Protein AF-A0A1F7YGI0-F1 (afdb_monomer)

Foldseek 3Di:
DLVVLLVVLLVVLLVVCVVPVPDQLLVSLVVQCVDPSSCVVPSLSSSLSNLVSSVVVVRDDDLVSSLVSQCPGPVRNPVPCSSVVSNPPPDPPDDDDDDDDDDDPDDPDDPDDDDDDDDDD

Secondary structure (DSSP, 8-state):
-HHHHHHHHHHHHHHHHHH-TT--HHHHHHHHHTSHHHHTT-HHHHHHHHHHHHHHTT----HHHHHHHHHT-TTTTT-TTHHHHHHH------SS-------------------------

Sequence (121 aa):
MYLQDLDSAKIKIQKHFSKYPSASISAMFRELRKSQSISMFGDYSIIRLIVSTMQELGIEVRKRPLQRAIQQSPELKGQKSLPRQLLNDEMAVGYNTKMSQNKRNDGKTTNASSQGGNAHV

Radius of gyration: 22.98 Å; Cα contacts (8 Å, |Δi|>4): 84; chains: 1; bounding box: 63×55×56 Å

Solvent-accessible surface area (backbone atoms only — not comparable to full-atom values): 7831 Å² total; per-residue (Å²): 114,68,68,61,52,53,53,52,48,49,54,51,51,46,59,48,40,77,76,35,75,85,58,57,60,40,58,53,47,55,58,50,51,68,37,68,76,56,41,7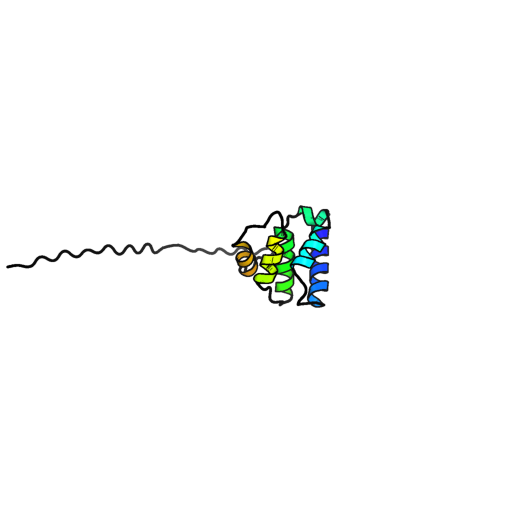3,65,38,66,65,54,54,50,48,52,51,53,52,50,35,50,77,70,71,41,86,82,55,60,68,58,48,42,55,30,38,60,71,29,88,87,46,46,86,53,81,62,49,47,54,51,72,70,65,56,75,79,79,86,58,88,84,72,95,74,89,78,89,74,83,90,77,82,89,80,77,86,77,87,80,83,84,82,89,79,90,133

Organism: NCBI:txid1802499

pLDDT: mean 79.67, std 21.46, range [33.53, 98.19]

Mean predicted aligned error: 12.47 Å

Structure (mmCIF, N/CA/C/O backbone):
data_AF-A0A1F7YGI0-F1
#
_entry.id   AF-A0A1F7YGI0-F1
#
loop_
_atom_site.group_PDB
_atom_site.id
_atom_site.type_symbol
_atom_site.label_atom_id
_atom_site.label_alt_id
_atom_site.label_comp_id
_atom_site.label_asym_id
_atom_site.label_entity_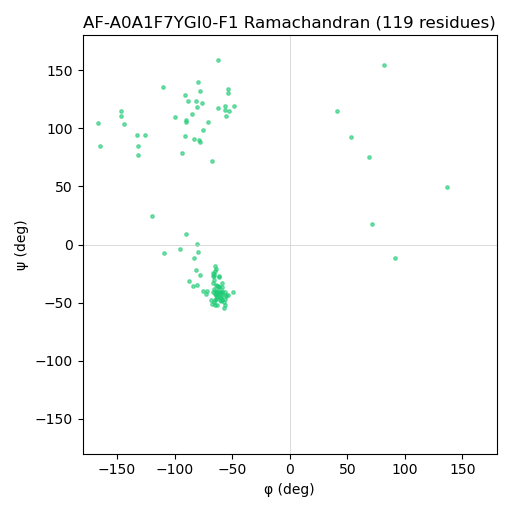id
_atom_site.label_seq_id
_atom_site.pdbx_PDB_ins_code
_atom_site.Cartn_x
_atom_site.Cartn_y
_atom_site.Cartn_z
_atom_site.occupancy
_atom_site.B_iso_or_equiv
_atom_site.auth_seq_id
_atom_site.auth_comp_id
_atom_site.auth_asym_id
_atom_site.auth_atom_id
_atom_site.pdbx_PDB_model_num
ATOM 1 N N . MET A 1 1 ? 20.125 -6.671 9.302 1.00 61.94 1 MET A N 1
ATOM 2 C CA . MET A 1 1 ? 19.814 -5.234 9.151 1.00 61.94 1 MET A CA 1
ATOM 3 C C . MET A 1 1 ? 18.510 -5.029 8.384 1.00 61.94 1 MET A C 1
ATOM 5 O O . MET A 1 1 ? 17.591 -4.481 8.960 1.00 61.94 1 MET A O 1
ATOM 9 N N . TYR A 1 2 ? 18.353 -5.608 7.190 1.00 61.50 2 TYR A N 1
ATOM 10 C CA . TYR A 1 2 ? 17.153 -5.467 6.345 1.00 61.50 2 TYR A CA 1
ATOM 11 C C . TYR A 1 2 ? 15.784 -5.713 7.024 1.00 61.50 2 TYR A C 1
ATOM 13 O O . TYR A 1 2 ? 14.846 -4.959 6.792 1.00 61.50 2 TYR A O 1
ATOM 21 N N . LEU A 1 3 ? 15.643 -6.726 7.890 1.00 62.88 3 LEU A N 1
ATOM 22 C CA . LEU A 1 3 ? 14.366 -6.985 8.583 1.00 62.88 3 LEU A CA 1
ATOM 23 C C . LEU A 1 3 ? 13.920 -5.814 9.482 1.00 62.88 3 LEU A C 1
ATOM 25 O O . LEU A 1 3 ? 12.739 -5.483 9.503 1.00 62.88 3 LEU A O 1
ATOM 29 N N . GLN A 1 4 ? 14.862 -5.125 10.138 1.00 75.88 4 GLN A N 1
ATOM 30 C CA . GLN A 1 4 ? 14.560 -3.953 10.972 1.00 75.88 4 GLN A CA 1
ATOM 31 C C . GLN A 1 4 ? 14.038 -2.773 10.141 1.00 75.88 4 GLN A C 1
ATOM 33 O O . GLN A 1 4 ? 13.264 -1.951 10.639 1.00 75.88 4 GLN A O 1
ATOM 38 N N . ASP A 1 5 ? 14.430 -2.699 8.867 1.00 82.75 5 ASP A N 1
ATOM 39 C CA . ASP A 1 5 ? 13.972 -1.656 7.956 1.00 82.75 5 ASP A CA 1
ATOM 40 C C . ASP A 1 5 ? 12.502 -1.871 7.571 1.00 82.75 5 ASP A C 1
ATOM 42 O O . ASP A 1 5 ? 11.727 -0.912 7.558 1.00 82.75 5 ASP A O 1
ATOM 46 N N . LEU A 1 6 ? 12.078 -3.121 7.335 1.00 85.56 6 LEU A N 1
ATOM 47 C CA . LEU A 1 6 ? 10.667 -3.437 7.075 1.00 85.56 6 LEU A CA 1
ATOM 48 C C . LEU A 1 6 ? 9.781 -3.196 8.298 1.00 85.56 6 LEU A C 1
ATOM 50 O O . LEU A 1 6 ? 8.697 -2.631 8.147 1.00 85.56 6 LEU A O 1
ATOM 54 N N . ASP A 1 7 ? 10.245 -3.548 9.497 1.00 89.38 7 ASP A N 1
ATOM 55 C CA . ASP A 1 7 ? 9.509 -3.262 10.735 1.00 89.38 7 ASP A CA 1
ATOM 56 C C . ASP A 1 7 ? 9.354 -1.750 10.946 1.00 89.38 7 ASP A C 1
ATOM 58 O O . ASP A 1 7 ? 8.265 -1.247 11.238 1.00 89.38 7 ASP A O 1
ATOM 62 N N . SER A 1 8 ? 10.425 -0.992 10.698 1.00 91.75 8 SER A N 1
ATOM 63 C CA . SER A 1 8 ? 10.401 0.474 10.746 1.00 91.75 8 SER A CA 1
ATOM 64 C C . SER A 1 8 ? 9.444 1.066 9.708 1.00 91.75 8 SER A C 1
ATOM 66 O O . SER A 1 8 ? 8.688 1.997 10.009 1.00 91.75 8 SER A O 1
ATOM 68 N N . ALA A 1 9 ? 9.426 0.510 8.493 1.00 94.25 9 ALA A N 1
ATOM 69 C CA . ALA A 1 9 ? 8.484 0.897 7.449 1.00 94.25 9 ALA A CA 1
ATOM 70 C C . ALA A 1 9 ? 7.037 0.588 7.855 1.00 94.25 9 ALA A C 1
ATOM 72 O O . ALA A 1 9 ? 6.178 1.457 7.702 1.00 94.25 9 ALA A O 1
ATOM 73 N N . LYS A 1 10 ? 6.767 -0.586 8.444 1.00 95.81 10 LYS A N 1
ATOM 74 C CA . LYS A 1 10 ? 5.444 -0.951 8.970 1.00 95.81 10 LYS A CA 1
ATOM 75 C C . LYS A 1 10 ? 4.965 0.057 10.013 1.00 95.81 10 LYS A C 1
ATOM 77 O O . LYS A 1 10 ? 3.869 0.598 9.874 1.00 95.81 10 LYS A O 1
ATOM 82 N N . ILE A 1 11 ? 5.804 0.391 10.997 1.00 95.94 11 ILE A N 1
ATOM 83 C CA . ILE A 1 11 ? 5.488 1.392 12.032 1.00 95.94 11 ILE A CA 1
ATOM 84 C C . ILE A 1 11 ? 5.178 2.755 11.400 1.00 95.94 11 ILE A C 1
ATOM 86 O O . ILE A 1 11 ? 4.236 3.440 11.810 1.00 95.94 11 ILE A O 1
ATOM 90 N N . LYS A 1 12 ? 5.952 3.164 10.389 1.00 96.62 12 LYS A N 1
ATOM 91 C CA . LYS A 1 12 ? 5.734 4.423 9.668 1.00 96.62 12 LYS A CA 1
ATOM 92 C C . LYS A 1 12 ? 4.398 4.436 8.921 1.00 96.62 12 LYS A C 1
ATOM 94 O O . LYS A 1 12 ? 3.658 5.413 9.039 1.00 96.62 12 LYS A O 1
ATOM 99 N N . ILE A 1 13 ? 4.078 3.363 8.196 1.00 97.69 13 ILE A N 1
ATOM 100 C CA . ILE A 1 13 ? 2.801 3.200 7.486 1.00 97.69 13 ILE A CA 1
ATOM 101 C C . ILE A 1 13 ? 1.649 3.265 8.490 1.00 97.69 13 ILE A C 1
ATOM 103 O O . ILE A 1 13 ? 0.715 4.041 8.294 1.00 97.69 13 ILE A O 1
ATOM 107 N N . GLN A 1 14 ? 1.753 2.512 9.587 1.00 97.88 14 GLN A N 1
ATOM 108 C CA . GLN A 1 14 ? 0.733 2.455 10.627 1.00 97.88 14 GLN A CA 1
ATOM 109 C C . GLN A 1 14 ? 0.453 3.848 11.198 1.00 97.88 14 GLN A C 1
ATOM 111 O O . GLN A 1 14 ? -0.673 4.329 11.117 1.00 97.88 14 GLN A O 1
ATOM 116 N N . LYS A 1 15 ? 1.486 4.557 11.675 1.00 97.69 15 LYS A N 1
ATOM 117 C CA . LYS A 1 15 ? 1.347 5.926 12.203 1.00 97.69 15 LYS A CA 1
ATOM 118 C C . LYS A 1 15 ? 0.712 6.883 11.193 1.00 97.69 15 LYS A C 1
ATOM 120 O O . LYS A 1 15 ? -0.111 7.715 11.571 1.00 97.69 15 LYS A O 1
ATOM 125 N N . HIS A 1 16 ? 1.095 6.781 9.920 1.00 98.19 16 HIS A N 1
ATOM 126 C CA . HIS A 1 16 ? 0.582 7.665 8.881 1.00 98.19 16 HIS A CA 1
ATOM 127 C C . HIS A 1 16 ? -0.908 7.433 8.615 1.00 98.19 16 HIS A C 1
ATOM 129 O O . HIS A 1 16 ? -1.685 8.384 8.659 1.00 98.19 16 HIS A O 1
ATOM 135 N N . PHE A 1 17 ? -1.321 6.186 8.382 1.00 97.69 17 PHE A N 1
ATOM 136 C CA . PHE A 1 17 ? -2.706 5.865 8.036 1.00 97.69 17 PHE A CA 1
ATOM 137 C C . PHE A 1 17 ? -3.654 5.870 9.236 1.00 97.69 17 PHE A C 1
ATOM 139 O O . PHE A 1 17 ? -4.821 6.203 9.060 1.00 97.69 17 PHE A O 1
ATOM 146 N N . SER A 1 18 ? -3.171 5.618 10.458 1.00 96.56 18 SER A N 1
ATOM 147 C CA . SER A 1 18 ? -3.970 5.851 11.668 1.00 96.56 18 SER A CA 1
ATOM 148 C C . SER A 1 18 ? -4.342 7.328 11.832 1.00 96.56 18 SER A C 1
ATOM 150 O O . SER A 1 18 ? -5.438 7.634 12.288 1.00 96.56 18 SER A O 1
ATOM 152 N N . LYS A 1 19 ? -3.452 8.254 11.443 1.00 97.44 19 LYS A N 1
ATOM 153 C CA . LYS A 1 19 ? -3.725 9.699 11.489 1.00 97.44 19 LYS A CA 1
ATOM 154 C C . LYS A 1 19 ? -4.487 10.196 10.258 1.00 97.44 19 LYS A C 1
ATOM 156 O O . LYS A 1 19 ? -5.314 11.097 10.369 1.00 97.44 19 LYS A O 1
ATOM 161 N N . TYR A 1 20 ? -4.201 9.623 9.091 1.00 97.06 20 TYR A N 1
ATOM 162 C CA . TYR A 1 20 ? -4.752 10.035 7.801 1.00 97.06 20 TYR A CA 1
ATOM 163 C C . TYR A 1 20 ? -5.279 8.821 7.010 1.00 97.06 20 TYR A C 1
ATOM 165 O O . TYR A 1 20 ? -4.632 8.383 6.055 1.00 97.06 20 TYR A O 1
ATOM 173 N N . PRO A 1 21 ? -6.465 8.277 7.346 1.00 94.88 21 PRO A N 1
ATOM 174 C CA . PRO A 1 21 ? -6.973 7.051 6.720 1.00 94.88 21 PRO A CA 1
ATOM 175 C C . PRO A 1 21 ? -7.190 7.164 5.206 1.00 94.88 21 PRO A C 1
ATOM 177 O O . PRO A 1 21 ? -7.074 6.183 4.477 1.00 94.88 21 PRO A O 1
ATOM 180 N N . SER A 1 22 ? -7.472 8.373 4.713 1.00 94.12 22 SER A N 1
ATOM 181 C CA . SER A 1 22 ? -7.685 8.670 3.293 1.00 94.12 22 SER A CA 1
ATOM 182 C C . SER A 1 22 ? -6.408 9.065 2.540 1.00 94.12 22 SER A C 1
ATOM 184 O O . SER A 1 22 ? -6.493 9.554 1.409 1.00 94.12 22 SER A O 1
ATOM 186 N N . ALA A 1 23 ? -5.230 8.928 3.157 1.00 95.62 23 ALA A N 1
ATOM 187 C CA . ALA A 1 23 ? -3.965 9.274 2.523 1.00 95.62 23 ALA A CA 1
ATOM 188 C C . ALA A 1 23 ? -3.680 8.415 1.277 1.00 95.62 23 ALA A C 1
ATOM 190 O O . ALA A 1 23 ? -4.225 7.332 1.064 1.00 95.62 23 ALA A O 1
ATOM 191 N N . SER A 1 24 ? -2.810 8.921 0.403 1.00 96.75 24 SER A N 1
ATOM 192 C CA . SER A 1 24 ? -2.526 8.274 -0.878 1.00 96.75 24 SER A CA 1
ATOM 193 C C . SER A 1 24 ? -1.535 7.118 -0.732 1.00 96.75 24 SER A C 1
ATOM 195 O O . SER A 1 24 ? -0.361 7.333 -0.428 1.00 96.75 24 SER A O 1
ATOM 197 N N . ILE A 1 25 ? -1.976 5.905 -1.082 1.00 97.06 25 ILE A N 1
ATOM 198 C CA . ILE A 1 25 ? -1.121 4.706 -1.192 1.00 97.06 25 ILE A CA 1
ATOM 199 C C . ILE A 1 25 ? 0.070 4.972 -2.117 1.00 97.06 25 ILE A C 1
ATOM 201 O O . ILE A 1 25 ? 1.204 4.635 -1.792 1.00 97.06 25 ILE A O 1
ATOM 205 N N . SER A 1 26 ? -0.164 5.630 -3.258 1.00 96.81 26 SER A N 1
ATOM 206 C CA . SER A 1 26 ? 0.901 5.949 -4.213 1.00 96.81 26 SER A CA 1
ATOM 207 C C . SER A 1 26 ? 1.939 6.904 -3.617 1.00 96.81 26 SER A C 1
ATOM 209 O O . SER A 1 26 ? 3.117 6.800 -3.942 1.00 96.81 26 SER A O 1
ATOM 211 N N . ALA A 1 27 ? 1.525 7.841 -2.756 1.00 97.00 27 ALA A N 1
ATOM 212 C CA . ALA A 1 27 ? 2.458 8.744 -2.086 1.00 97.00 27 ALA A CA 1
ATOM 213 C C . ALA A 1 27 ? 3.336 7.994 -1.076 1.00 97.00 27 ALA A C 1
ATOM 215 O O . ALA A 1 27 ? 4.556 8.125 -1.148 1.00 97.00 27 ALA A O 1
ATOM 216 N N . MET A 1 28 ? 2.732 7.155 -0.226 1.00 97.75 28 MET A N 1
ATOM 217 C CA . MET A 1 28 ? 3.468 6.324 0.733 1.00 97.75 28 MET A CA 1
ATOM 218 C C . MET A 1 28 ? 4.435 5.363 0.027 1.00 97.75 28 MET A C 1
ATOM 220 O O . MET A 1 28 ? 5.596 5.261 0.410 1.00 97.75 28 MET A O 1
ATOM 224 N N . PHE A 1 29 ? 3.999 4.717 -1.060 1.00 97.12 29 PHE A N 1
ATOM 225 C CA . PHE A 1 29 ? 4.856 3.847 -1.870 1.00 97.12 29 PHE A CA 1
ATOM 226 C C . PHE A 1 29 ? 6.103 4.579 -2.379 1.00 97.12 29 PHE A C 1
ATOM 228 O O . PHE A 1 29 ? 7.222 4.121 -2.154 1.00 97.12 29 PHE A O 1
ATOM 235 N N . ARG A 1 30 ? 5.931 5.747 -3.016 1.00 95.94 30 ARG A N 1
ATOM 236 C CA . ARG A 1 30 ? 7.069 6.543 -3.500 1.00 95.94 30 ARG A CA 1
ATOM 237 C C . ARG A 1 30 ? 7.984 6.987 -2.367 1.00 95.94 30 ARG A C 1
ATOM 239 O O . ARG A 1 30 ? 9.187 7.071 -2.571 1.00 95.94 30 ARG A O 1
ATOM 246 N N . GLU A 1 31 ? 7.427 7.319 -1.207 1.00 95.75 31 GLU A N 1
ATOM 247 C CA . GLU A 1 31 ? 8.209 7.727 -0.045 1.00 95.75 31 GLU A CA 1
ATOM 248 C C . GLU A 1 31 ? 9.084 6.585 0.479 1.00 95.75 31 GLU A C 1
ATOM 250 O O . GLU A 1 31 ? 10.280 6.783 0.672 1.00 95.75 31 GLU A O 1
ATOM 255 N N . LEU A 1 32 ? 8.517 5.390 0.654 1.00 95.06 32 LEU A N 1
ATOM 256 C CA . LEU A 1 32 ? 9.258 4.216 1.119 1.00 95.06 32 LEU A CA 1
ATOM 257 C C . LEU A 1 32 ? 10.321 3.772 0.112 1.00 95.06 32 LEU A C 1
ATOM 259 O O . LEU A 1 32 ? 11.447 3.474 0.499 1.00 95.06 32 LEU A O 1
ATOM 263 N N . ARG A 1 33 ? 10.000 3.818 -1.184 1.00 94.06 33 ARG A N 1
ATOM 264 C CA . ARG A 1 33 ? 10.910 3.439 -2.273 1.00 94.06 33 ARG A CA 1
ATOM 265 C C . ARG A 1 33 ? 12.155 4.327 -2.384 1.00 94.06 33 ARG A C 1
ATOM 267 O O . ARG A 1 33 ? 13.147 3.896 -2.955 1.00 94.06 33 ARG A O 1
ATOM 274 N N . LYS A 1 34 ? 12.130 5.555 -1.846 1.00 93.38 34 LYS A N 1
ATOM 275 C CA . LYS A 1 34 ? 13.322 6.426 -1.791 1.00 93.38 34 LYS A CA 1
ATOM 276 C C . LYS A 1 34 ? 14.409 5.881 -0.869 1.00 93.38 34 LYS A C 1
ATOM 278 O O . LYS A 1 34 ? 15.566 6.253 -1.029 1.00 93.38 34 LYS A O 1
ATOM 283 N N . SER A 1 35 ? 14.047 5.054 0.113 1.00 91.69 35 SER A N 1
ATOM 284 C CA . SER A 1 35 ? 15.035 4.403 0.964 1.00 91.69 35 SER A CA 1
ATOM 285 C C . SER A 1 35 ? 15.684 3.253 0.202 1.00 91.69 35 SER A C 1
ATOM 287 O O . SER A 1 35 ? 14.995 2.318 -0.211 1.00 91.69 35 SER A O 1
ATOM 289 N N . GLN A 1 36 ? 17.011 3.301 0.061 1.00 88.25 36 GLN A N 1
ATOM 290 C CA . GLN A 1 36 ? 17.769 2.255 -0.622 1.00 88.25 36 GLN A CA 1
ATOM 291 C C . GLN A 1 36 ? 17.512 0.884 0.015 1.00 88.25 36 GLN A C 1
ATOM 293 O O . GLN A 1 36 ? 17.195 -0.062 -0.702 1.00 88.25 36 GLN A O 1
ATOM 298 N N . SER A 1 37 ? 17.558 0.785 1.348 1.00 90.12 37 SER A N 1
ATOM 299 C CA . SER A 1 37 ? 17.362 -0.487 2.055 1.00 90.12 37 SER A CA 1
ATOM 300 C C . SER A 1 37 ? 15.969 -1.079 1.845 1.00 90.12 37 SER A C 1
ATOM 302 O O . SER A 1 37 ? 15.833 -2.290 1.701 1.00 90.12 37 SER A O 1
ATOM 304 N N . ILE A 1 38 ? 14.939 -0.234 1.750 1.00 90.88 38 ILE A N 1
ATOM 305 C CA . ILE A 1 38 ? 13.562 -0.670 1.490 1.00 90.88 38 ILE A CA 1
ATOM 306 C C . ILE A 1 38 ? 13.375 -1.070 0.025 1.00 90.88 38 ILE A C 1
ATOM 308 O O . ILE A 1 38 ? 12.721 -2.069 -0.264 1.00 90.88 38 ILE A O 1
ATOM 312 N N . SER A 1 39 ? 13.968 -0.321 -0.907 1.00 90.44 39 SER A N 1
ATOM 313 C CA . SER A 1 39 ? 13.854 -0.603 -2.343 1.00 90.44 39 SER A CA 1
ATOM 314 C C . SER A 1 39 ? 14.423 -1.971 -2.740 1.00 90.44 39 SER A C 1
ATOM 316 O O . SER A 1 39 ? 13.924 -2.589 -3.675 1.00 90.44 39 SER A O 1
ATOM 318 N N . MET A 1 40 ? 15.402 -2.494 -1.990 1.00 90.69 40 MET A N 1
ATOM 319 C CA . MET A 1 40 ? 16.008 -3.809 -2.244 1.00 90.69 40 MET A CA 1
ATOM 320 C C . MET A 1 40 ? 15.036 -4.984 -2.073 1.00 90.69 40 MET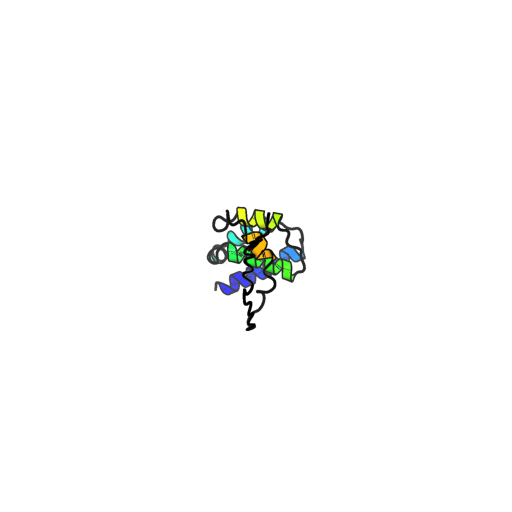 A C 1
ATOM 322 O O . MET A 1 40 ? 15.292 -6.063 -2.599 1.00 90.69 40 MET A O 1
ATOM 326 N N . PHE A 1 41 ? 13.915 -4.791 -1.374 1.00 90.38 41 PHE A N 1
ATOM 327 C CA . PHE A 1 41 ? 12.879 -5.816 -1.219 1.00 90.38 41 PHE A CA 1
ATOM 328 C C . PHE A 1 41 ? 11.940 -5.939 -2.427 1.00 90.38 41 PHE A C 1
ATOM 330 O O . PHE A 1 41 ? 11.098 -6.842 -2.451 1.00 90.38 41 PHE A O 1
ATOM 337 N N . GLY A 1 42 ? 12.060 -5.041 -3.406 1.00 93.00 42 GLY A N 1
ATOM 338 C CA . GLY A 1 42 ? 11.201 -4.987 -4.583 1.00 93.00 42 GLY A CA 1
ATOM 339 C C . GLY A 1 42 ? 9.871 -4.275 -4.333 1.00 93.00 42 GLY A C 1
ATOM 340 O O . GLY A 1 42 ? 9.340 -4.214 -3.217 1.00 93.00 42 GLY A O 1
ATOM 341 N N . ASP A 1 43 ? 9.298 -3.740 -5.407 1.00 94.88 43 ASP A N 1
ATOM 342 C CA . ASP A 1 43 ? 8.118 -2.879 -5.339 1.00 94.88 43 ASP A CA 1
ATOM 343 C C . ASP A 1 43 ? 6.870 -3.633 -4.856 1.00 94.88 43 ASP A C 1
ATOM 345 O O . ASP A 1 43 ? 6.023 -3.055 -4.166 1.00 94.88 43 ASP A O 1
ATOM 349 N N . TYR A 1 44 ? 6.757 -4.928 -5.188 1.00 94.38 44 TYR A N 1
ATOM 350 C CA . TYR A 1 44 ? 5.651 -5.776 -4.731 1.00 94.38 44 TYR A CA 1
ATOM 351 C C . TYR A 1 44 ? 5.602 -5.839 -3.206 1.00 94.38 44 TYR A C 1
ATOM 353 O O . TYR A 1 44 ? 4.545 -5.613 -2.619 1.00 94.38 44 TYR A O 1
ATOM 361 N N . SER A 1 45 ? 6.747 -6.088 -2.569 1.00 93.12 45 SER A N 1
ATOM 362 C CA . SER A 1 45 ? 6.864 -6.211 -1.115 1.00 93.12 45 SER A CA 1
ATOM 363 C C . SER A 1 45 ? 6.455 -4.918 -0.413 1.00 93.12 45 SER A C 1
ATOM 365 O O . SER A 1 45 ? 5.713 -4.952 0.568 1.00 93.12 45 SER A O 1
ATOM 367 N N . ILE A 1 46 ? 6.861 -3.765 -0.955 1.00 95.25 46 ILE A N 1
ATOM 368 C CA . ILE A 1 46 ? 6.507 -2.447 -0.410 1.00 95.25 46 ILE A CA 1
ATOM 369 C C . ILE A 1 46 ? 4.999 -2.201 -0.530 1.00 95.25 46 ILE A C 1
ATOM 371 O O . ILE A 1 46 ? 4.350 -1.824 0.446 1.00 95.25 46 ILE A O 1
ATOM 375 N N . ILE A 1 47 ? 4.419 -2.417 -1.716 1.00 95.88 47 ILE A N 1
ATOM 376 C CA . ILE A 1 47 ? 2.981 -2.211 -1.937 1.00 95.88 47 ILE A CA 1
ATOM 377 C C . ILE A 1 47 ? 2.167 -3.170 -1.067 1.00 95.88 47 ILE A C 1
ATOM 379 O O . ILE A 1 47 ? 1.191 -2.746 -0.447 1.00 95.88 47 ILE A O 1
ATOM 383 N N . ARG A 1 48 ? 2.581 -4.437 -0.976 1.00 95.00 48 ARG A N 1
ATOM 384 C CA . ARG A 1 48 ? 1.938 -5.433 -0.121 1.00 95.00 48 ARG A CA 1
ATOM 385 C C . ARG A 1 48 ? 1.964 -5.009 1.342 1.00 95.00 48 ARG A C 1
ATOM 387 O O . ARG A 1 48 ? 0.915 -5.062 1.972 1.00 95.00 48 ARG A O 1
ATOM 394 N N . LEU A 1 49 ? 3.104 -4.540 1.850 1.00 95.69 49 LEU A N 1
ATOM 395 C CA . LEU A 1 49 ? 3.226 -4.075 3.232 1.00 95.69 49 LEU A CA 1
ATOM 396 C C . LEU A 1 49 ? 2.279 -2.904 3.529 1.00 95.69 49 LEU A C 1
ATOM 398 O O . LEU A 1 49 ? 1.653 -2.870 4.588 1.00 95.69 49 LEU A O 1
ATOM 402 N N . ILE A 1 50 ? 2.137 -1.957 2.595 1.00 96.69 50 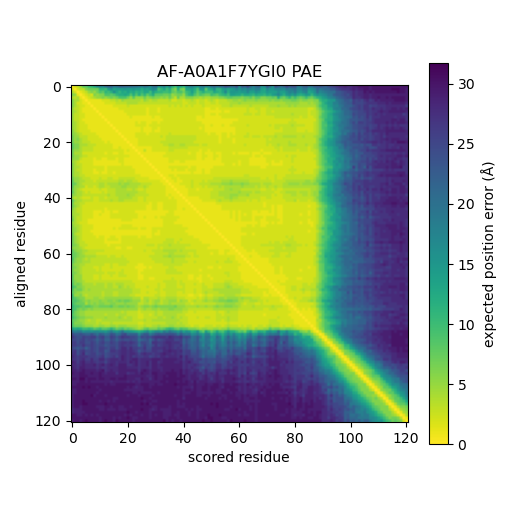ILE A N 1
ATOM 403 C CA . ILE A 1 50 ? 1.190 -0.842 2.742 1.00 96.69 50 ILE A CA 1
ATOM 404 C C . ILE A 1 50 ? -0.246 -1.365 2.806 1.00 96.69 50 ILE A C 1
ATOM 406 O O . ILE A 1 50 ? -0.977 -1.027 3.735 1.00 96.69 50 ILE A O 1
ATOM 410 N N . VAL A 1 51 ? -0.642 -2.194 1.835 1.00 95.81 51 VAL A N 1
ATOM 411 C CA . VAL A 1 51 ? -2.004 -2.738 1.738 1.00 95.81 51 VAL A CA 1
ATOM 412 C C . VAL A 1 51 ? -2.355 -3.564 2.973 1.00 95.81 51 VAL A C 1
ATOM 414 O O . VAL A 1 51 ? -3.401 -3.322 3.570 1.00 95.81 51 VAL A O 1
ATOM 417 N N . SER A 1 52 ? -1.472 -4.473 3.399 1.00 94.56 52 SER A N 1
ATOM 418 C CA . SER A 1 52 ? -1.718 -5.317 4.570 1.00 94.56 52 SER A CA 1
ATOM 419 C C . SER A 1 52 ? -1.822 -4.487 5.845 1.00 94.56 52 SER A C 1
ATOM 421 O O . SER A 1 52 ? -2.728 -4.707 6.636 1.00 94.56 52 SER A O 1
ATOM 423 N N . THR A 1 53 ? -0.967 -3.476 6.024 1.00 96.00 53 THR A N 1
ATOM 424 C CA . THR A 1 53 ? -1.028 -2.597 7.205 1.00 96.00 53 THR A CA 1
ATOM 425 C C . THR A 1 53 ? -2.319 -1.772 7.228 1.00 96.00 53 THR A C 1
ATOM 427 O O . THR A 1 53 ? -2.909 -1.584 8.286 1.00 96.00 53 THR A O 1
ATOM 430 N N . MET A 1 54 ? -2.801 -1.296 6.075 1.00 95.69 54 MET A N 1
ATOM 431 C CA . MET A 1 54 ? -4.101 -0.615 5.998 1.00 95.69 54 MET A CA 1
ATOM 432 C C . MET A 1 54 ? -5.261 -1.558 6.346 1.00 95.69 54 MET A C 1
ATOM 434 O O . MET A 1 54 ? -6.146 -1.168 7.104 1.00 95.69 54 MET A O 1
ATOM 438 N N . GLN A 1 55 ? -5.238 -2.795 5.843 1.00 94.25 55 GLN A N 1
ATOM 439 C CA . GLN A 1 55 ? -6.242 -3.816 6.161 1.00 94.25 55 GLN A CA 1
ATOM 440 C C . GLN A 1 55 ? -6.221 -4.200 7.649 1.00 94.25 55 GLN A C 1
ATOM 442 O O . GLN A 1 55 ? -7.281 -4.286 8.261 1.00 94.25 55 GLN A O 1
ATOM 447 N N . GLU A 1 56 ? -5.035 -4.356 8.250 1.00 94.56 56 GLU A N 1
ATOM 448 C CA . GLU A 1 56 ? -4.855 -4.590 9.695 1.00 94.56 56 GLU A CA 1
ATOM 449 C C . GLU A 1 56 ? -5.453 -3.452 10.543 1.00 94.56 56 GLU A C 1
ATOM 451 O O . GLU A 1 56 ? -5.978 -3.694 11.626 1.00 94.56 56 GLU A O 1
ATOM 456 N N . LEU A 1 57 ? -5.420 -2.213 10.041 1.00 94.00 57 LEU A N 1
ATOM 457 C CA . LEU A 1 57 ? -6.047 -1.046 10.671 1.00 94.00 57 LEU A CA 1
ATOM 458 C C . LEU A 1 57 ? -7.561 -0.931 10.411 1.00 94.00 57 LEU A C 1
ATOM 460 O O . LEU A 1 57 ? -8.178 0.035 10.859 1.00 94.00 57 LEU A O 1
ATOM 464 N N . GLY A 1 58 ? -8.165 -1.862 9.666 1.00 93.94 58 GLY A N 1
ATOM 465 C CA . GLY A 1 58 ? -9.574 -1.797 9.268 1.00 93.94 58 GLY A CA 1
ATOM 466 C C . GLY A 1 58 ? -9.878 -0.727 8.212 1.00 93.94 58 GLY A C 1
ATOM 467 O O . GLY A 1 58 ? -11.032 -0.338 8.038 1.00 93.94 58 GLY A O 1
ATOM 468 N N . ILE A 1 59 ? -8.861 -0.227 7.504 1.00 93.50 59 ILE A N 1
ATOM 469 C CA . ILE A 1 59 ? -9.017 0.796 6.467 1.00 93.50 59 ILE A CA 1
ATOM 470 C C . ILE A 1 59 ? -9.296 0.116 5.125 1.00 93.50 59 ILE A C 1
ATOM 472 O O . ILE A 1 59 ? -8.504 -0.689 4.633 1.00 93.50 59 ILE A O 1
ATOM 476 N N . GLU A 1 60 ? -10.411 0.485 4.494 1.00 93.06 60 GLU A N 1
ATOM 477 C CA . GLU A 1 60 ? -10.787 -0.019 3.173 1.00 93.06 60 GLU A CA 1
ATOM 478 C C . GLU A 1 60 ? -9.752 0.387 2.105 1.00 93.06 60 GLU A C 1
ATOM 480 O O . GLU A 1 60 ? -9.575 1.565 1.777 1.00 93.06 60 GLU A O 1
ATOM 485 N N . VAL A 1 61 ? -9.103 -0.604 1.490 1.00 93.81 61 VAL A N 1
ATOM 486 C CA . VAL A 1 61 ? -8.189 -0.380 0.366 1.00 93.81 61 VAL A CA 1
ATOM 487 C C . VAL A 1 61 ? -8.967 -0.443 -0.946 1.00 93.81 61 VAL A C 1
ATOM 489 O O . VAL A 1 61 ? -9.350 -1.503 -1.436 1.00 93.81 61 VAL A O 1
ATOM 492 N N . ARG A 1 62 ? -9.171 0.714 -1.576 1.00 92.25 62 ARG A N 1
ATOM 493 C CA . ARG A 1 62 ? -9.899 0.791 -2.850 1.00 92.25 62 ARG A CA 1
ATOM 494 C C . ARG A 1 62 ? -9.016 0.392 -4.037 1.00 92.25 62 ARG A C 1
ATOM 496 O O . ARG A 1 62 ? -7.874 0.838 -4.174 1.00 92.25 62 ARG A O 1
ATOM 503 N N . LYS A 1 63 ? -9.601 -0.345 -4.990 1.00 92.00 63 LYS A N 1
ATOM 504 C CA . LYS A 1 63 ? -8.925 -0.828 -6.213 1.00 92.00 63 LYS A CA 1
ATOM 505 C C . LYS A 1 63 ? -8.270 0.279 -7.042 1.00 92.00 63 LYS A C 1
ATOM 507 O O . LYS A 1 63 ? -7.151 0.103 -7.510 1.00 92.00 63 LYS A O 1
ATOM 512 N N . ARG A 1 64 ? -8.950 1.415 -7.249 1.00 92.94 64 ARG A N 1
ATOM 513 C CA . ARG A 1 64 ? -8.439 2.512 -8.099 1.00 92.94 64 ARG A CA 1
ATOM 514 C C . ARG A 1 64 ? -7.165 3.161 -7.520 1.00 92.94 64 ARG A C 1
ATOM 516 O O . ARG A 1 64 ? -6.183 3.239 -8.257 1.00 92.94 64 ARG A O 1
ATOM 523 N N . PRO A 1 65 ? -7.127 3.600 -6.244 1.00 93.50 65 PRO A N 1
ATOM 524 C CA . PRO A 1 65 ? -5.891 4.065 -5.605 1.00 93.50 65 PRO A CA 1
ATOM 525 C C . PRO A 1 65 ? -4.748 3.046 -5.651 1.00 93.50 65 PRO A C 1
ATOM 527 O O . PRO A 1 65 ? -3.624 3.407 -5.998 1.00 93.50 65 PRO A O 1
ATOM 530 N N . LEU A 1 66 ? -5.041 1.772 -5.377 1.00 94.81 66 LEU A N 1
ATOM 531 C CA . LEU A 1 66 ? -4.045 0.704 -5.434 1.00 94.81 66 LEU A CA 1
ATOM 532 C C . LEU A 1 66 ? -3.486 0.515 -6.852 1.00 94.81 66 LEU A C 1
ATOM 534 O O . LEU A 1 66 ? -2.274 0.463 -7.048 1.00 94.81 66 LEU A O 1
ATOM 538 N N . GLN A 1 67 ? -4.356 0.495 -7.862 1.00 94.94 67 GLN A N 1
ATOM 539 C CA . GLN A 1 67 ? -3.952 0.410 -9.264 1.00 94.94 67 GLN A CA 1
ATOM 540 C C . GLN A 1 67 ? -3.047 1.580 -9.673 1.00 94.94 67 GLN A C 1
ATOM 542 O O . GLN A 1 67 ? -2.068 1.364 -10.384 1.00 94.94 67 GLN A O 1
ATOM 547 N N . ARG A 1 68 ? -3.327 2.803 -9.201 1.00 94.50 68 ARG A N 1
ATOM 548 C CA . ARG A 1 68 ? -2.452 3.963 -9.443 1.00 94.50 68 ARG A CA 1
ATOM 549 C C . ARG A 1 68 ? -1.073 3.786 -8.809 1.00 94.50 68 ARG A C 1
ATOM 551 O O . ARG A 1 68 ? -0.084 4.145 -9.435 1.00 94.50 68 ARG A O 1
ATOM 558 N N . ALA A 1 69 ? -0.990 3.230 -7.598 1.00 94.69 69 ALA A N 1
ATOM 559 C CA . ALA A 1 69 ? 0.295 2.935 -6.961 1.00 94.69 69 ALA A CA 1
ATOM 560 C C . ALA A 1 69 ? 1.100 1.898 -7.764 1.00 94.69 69 ALA A C 1
ATOM 562 O O . ALA A 1 69 ? 2.267 2.133 -8.059 1.00 94.69 69 ALA A O 1
ATOM 563 N N . ILE A 1 70 ? 0.452 0.819 -8.211 1.00 95.44 70 ILE A N 1
ATOM 564 C CA . ILE A 1 70 ? 1.068 -0.223 -9.050 1.00 95.44 70 ILE A CA 1
ATOM 565 C C . ILE A 1 70 ? 1.574 0.345 -10.381 1.00 95.44 70 ILE A C 1
ATOM 567 O O . ILE A 1 70 ? 2.665 0.010 -10.822 1.00 95.44 70 ILE A O 1
ATOM 571 N N . GLN A 1 71 ? 0.824 1.245 -11.019 1.00 94.75 71 GLN A N 1
ATOM 572 C CA . GLN A 1 71 ? 1.258 1.885 -12.267 1.00 94.75 71 GLN A CA 1
ATOM 573 C C . GLN A 1 71 ? 2.495 2.783 -12.101 1.00 94.75 71 GLN A C 1
ATOM 575 O O . GLN A 1 71 ? 3.193 3.025 -13.081 1.00 94.75 71 GLN A O 1
ATOM 580 N N . GLN A 1 72 ? 2.773 3.271 -10.887 1.00 93.06 72 GLN A N 1
ATOM 581 C CA . GLN A 1 72 ? 3.981 4.047 -10.578 1.00 93.06 72 GLN A CA 1
ATOM 582 C C . GLN A 1 72 ? 5.201 3.165 -10.284 1.00 93.06 72 GLN A C 1
ATOM 584 O O . GLN A 1 72 ? 6.317 3.680 -10.217 1.00 93.06 72 GLN A O 1
ATOM 589 N N . SER A 1 73 ? 5.008 1.857 -10.108 1.00 93.69 73 SER A N 1
ATOM 590 C CA . SER A 1 73 ? 6.095 0.898 -9.946 1.00 93.69 73 SER A CA 1
ATOM 591 C C . SER A 1 73 ? 6.668 0.513 -11.318 1.00 93.69 73 SER A C 1
ATOM 593 O O . SER A 1 73 ? 5.924 0.031 -12.176 1.00 93.69 73 SER A O 1
ATOM 595 N N . PRO A 1 74 ? 7.978 0.681 -11.566 1.00 92.00 74 PRO A N 1
ATOM 596 C CA . PRO A 1 74 ? 8.602 0.175 -12.784 1.00 92.00 74 PRO A CA 1
ATOM 597 C C . PRO A 1 74 ? 8.605 -1.356 -12.875 1.00 92.00 74 PRO A C 1
ATOM 599 O O . PRO A 1 74 ? 8.619 -1.861 -13.994 1.00 92.00 74 PRO A O 1
ATOM 602 N N . GLU A 1 75 ? 8.551 -2.072 -11.748 1.00 93.75 75 GLU A N 1
ATOM 603 C CA . GLU A 1 75 ? 8.521 -3.543 -11.701 1.00 93.75 75 GLU A CA 1
ATOM 604 C C . GLU A 1 75 ? 7.120 -4.120 -11.957 1.00 93.75 75 GLU A C 1
ATOM 606 O O . GLU A 1 75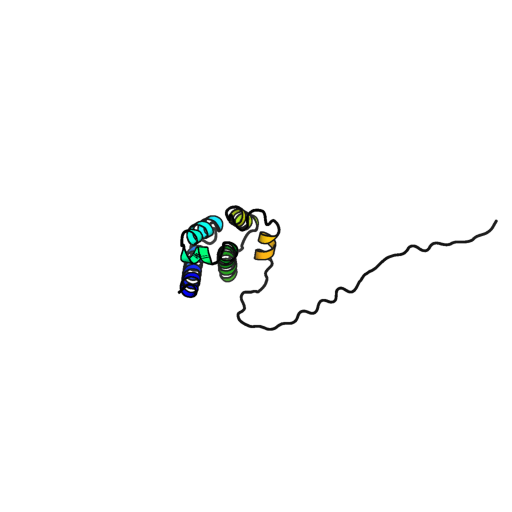 ? 6.976 -5.181 -12.563 1.00 93.75 75 GLU A O 1
ATOM 611 N N . LEU A 1 76 ? 6.071 -3.426 -11.504 1.00 94.25 76 LEU A N 1
ATOM 612 C CA . LEU A 1 76 ? 4.701 -3.952 -11.492 1.00 94.25 76 LEU A CA 1
ATOM 613 C C . LEU A 1 76 ? 3.776 -3.287 -12.515 1.00 94.25 76 LEU A C 1
ATOM 615 O O . LEU A 1 76 ? 2.635 -3.731 -12.703 1.00 94.25 76 LEU A O 1
ATOM 619 N N . LYS A 1 77 ? 4.231 -2.228 -13.197 1.00 92.38 77 LYS A N 1
ATOM 620 C CA . LYS A 1 77 ? 3.451 -1.592 -14.264 1.00 92.38 77 LYS A CA 1
ATOM 621 C C . LYS A 1 77 ? 3.033 -2.630 -15.311 1.00 92.38 77 LYS A C 1
ATOM 623 O O . LYS A 1 77 ? 3.819 -3.453 -15.763 1.00 92.38 77 LYS A O 1
ATOM 628 N N . GLY A 1 78 ? 1.763 -2.580 -15.707 1.00 89.50 78 GLY A N 1
ATOM 629 C CA . GLY A 1 78 ? 1.182 -3.515 -16.677 1.00 89.50 78 GLY A CA 1
ATOM 630 C C . GLY A 1 78 ? 0.542 -4.768 -16.069 1.00 89.50 78 GLY A C 1
ATOM 631 O O . GLY A 1 78 ? -0.237 -5.428 -16.757 1.00 89.50 78 GLY A O 1
ATOM 632 N N . GLN A 1 79 ? 0.749 -5.061 -14.780 1.00 90.38 79 GLN A N 1
ATOM 633 C CA . GLN A 1 79 ? 0.123 -6.211 -14.120 1.00 90.38 79 GLN A CA 1
ATOM 634 C C . GLN A 1 79 ? -1.351 -5.936 -13.766 1.00 90.38 79 GLN A C 1
ATOM 636 O O . GLN A 1 79 ? -1.694 -5.470 -12.680 1.00 90.38 79 GLN A O 1
ATOM 641 N N . LYS A 1 80 ? -2.260 -6.222 -14.707 1.00 86.94 80 LYS A N 1
ATOM 642 C CA . LYS A 1 80 ? -3.699 -5.905 -14.587 1.00 86.94 80 LYS A CA 1
ATOM 643 C C . LYS A 1 80 ? -4.426 -6.681 -13.482 1.00 86.94 80 LYS A C 1
ATOM 645 O O . LYS A 1 80 ? -5.395 -6.168 -12.922 1.00 86.94 80 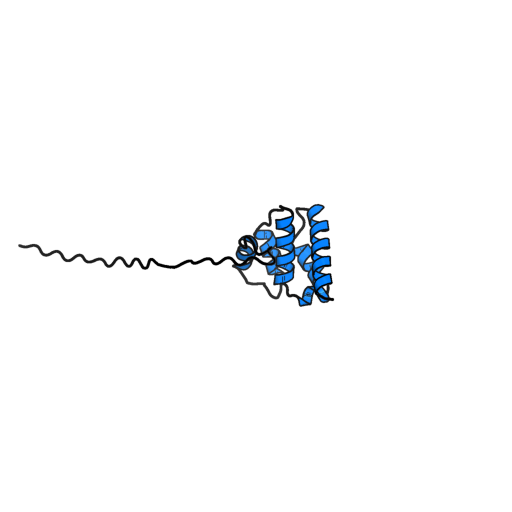LYS A O 1
ATOM 650 N N . SER A 1 81 ? -3.992 -7.905 -13.179 1.00 88.69 81 SER A N 1
ATOM 651 C CA . SER A 1 81 ? -4.590 -8.763 -12.145 1.00 88.69 81 SER A CA 1
ATOM 652 C C . SER A 1 81 ? -4.119 -8.419 -10.732 1.00 88.69 81 SER A C 1
ATOM 654 O O . SER A 1 81 ? -4.836 -8.707 -9.773 1.00 88.69 81 SER A O 1
ATOM 656 N N . LEU A 1 82 ? -2.962 -7.765 -10.602 1.00 90.38 82 LEU A N 1
ATOM 657 C CA . LEU A 1 82 ? -2.296 -7.527 -9.326 1.00 90.38 82 LEU A CA 1
ATOM 658 C C . LEU A 1 82 ? -3.141 -6.742 -8.305 1.00 90.38 82 LEU A C 1
ATOM 660 O O . LEU A 1 82 ? -3.201 -7.172 -7.155 1.00 90.38 82 LEU A O 1
ATOM 664 N N . PRO A 1 83 ? -3.870 -5.662 -8.670 1.00 91.00 83 PRO A N 1
ATOM 665 C CA . PRO A 1 83 ? -4.736 -4.982 -7.710 1.00 91.00 83 PRO A CA 1
ATOM 666 C C . PRO A 1 83 ? -5.794 -5.916 -7.120 1.00 91.00 83 PRO A C 1
ATOM 668 O O . PRO A 1 83 ? -6.132 -5.793 -5.954 1.00 91.00 83 PRO A O 1
ATOM 671 N N . ARG A 1 84 ? -6.334 -6.849 -7.917 1.00 88.88 84 ARG A N 1
ATOM 672 C CA . ARG A 1 84 ? -7.326 -7.811 -7.427 1.00 88.88 84 ARG A CA 1
ATOM 673 C C . ARG A 1 84 ? -6.671 -8.851 -6.523 1.00 88.88 84 ARG A C 1
ATOM 675 O O . ARG A 1 84 ? -7.241 -9.158 -5.492 1.00 88.88 84 ARG A O 1
ATOM 682 N N . GLN A 1 85 ? -5.495 -9.356 -6.889 1.00 89.19 85 GLN A N 1
ATOM 683 C CA . GLN A 1 85 ? -4.745 -10.319 -6.074 1.00 89.19 85 GLN A CA 1
ATOM 684 C C . GLN A 1 85 ? -4.397 -9.739 -4.699 1.00 89.19 85 GLN A C 1
ATOM 686 O O . GLN A 1 85 ? -4.664 -10.365 -3.688 1.00 89.19 85 GLN A O 1
ATOM 691 N N . LEU A 1 86 ? -3.905 -8.500 -4.648 1.00 89.50 86 LEU A N 1
ATOM 692 C CA . LEU A 1 86 ? -3.561 -7.832 -3.390 1.00 89.50 86 LEU A CA 1
ATOM 693 C C . LEU A 1 86 ? -4.769 -7.542 -2.486 1.00 89.50 86 LEU A C 1
ATOM 695 O O . LEU A 1 86 ? -4.597 -7.446 -1.278 1.00 89.50 86 LEU A O 1
ATOM 699 N N . LEU A 1 87 ? -5.966 -7.379 -3.058 1.00 87.75 87 LEU A N 1
ATOM 700 C CA . LEU A 1 87 ? -7.203 -7.157 -2.298 1.00 87.75 87 LEU A CA 1
ATOM 701 C C . LEU A 1 87 ? -7.885 -8.460 -1.878 1.00 87.75 87 LEU A C 1
ATOM 703 O O . LEU A 1 87 ? -8.543 -8.484 -0.846 1.00 87.75 87 LEU A O 1
ATOM 707 N N . ASN A 1 88 ? -7.744 -9.506 -2.692 1.00 82.12 88 ASN A N 1
ATOM 708 C CA . ASN A 1 88 ? -8.378 -10.808 -2.499 1.00 82.12 88 ASN A CA 1
ATOM 709 C C . ASN A 1 88 ? -7.480 -11.824 -1.797 1.00 82.12 88 ASN A C 1
ATOM 711 O O . ASN A 1 88 ? -7.934 -12.939 -1.558 1.00 82.12 88 ASN A O 1
ATOM 715 N N . ASP A 1 89 ? -6.230 -11.477 -1.501 1.00 64.19 89 ASP A N 1
ATOM 716 C CA . ASP A 1 89 ? -5.417 -12.222 -0.549 1.00 64.19 89 ASP A CA 1
ATOM 717 C C . ASP A 1 89 ? -6.027 -12.038 0.849 1.00 64.19 89 ASP A C 1
ATOM 719 O O . ASP A 1 89 ? -5.519 -11.326 1.716 1.00 64.19 89 ASP A O 1
ATOM 723 N N . GLU A 1 90 ? -7.178 -12.675 1.049 1.00 49.16 90 GLU A N 1
ATOM 724 C CA . GLU A 1 90 ? -7.651 -13.078 2.354 1.00 49.16 90 GLU A CA 1
ATOM 725 C C . GLU A 1 90 ? -6.531 -13.935 2.959 1.00 49.16 90 GLU A C 1
ATOM 727 O O . GLU A 1 90 ? -6.252 -15.037 2.501 1.00 49.16 90 GLU A O 1
ATOM 732 N N . MET A 1 91 ? -5.867 -13.402 3.986 1.00 47.97 91 MET A N 1
ATOM 733 C CA . MET A 1 91 ? -4.997 -14.151 4.898 1.00 47.97 91 MET A CA 1
ATOM 734 C C . MET A 1 91 ? -3.677 -14.701 4.317 1.00 47.97 91 MET A C 1
ATOM 736 O O . MET A 1 91 ? -3.468 -15.906 4.226 1.00 47.97 91 MET A O 1
ATOM 740 N N . ALA A 1 92 ? -2.693 -13.820 4.106 1.00 40.22 92 ALA A N 1
ATOM 741 C CA . ALA A 1 92 ? -1.279 -14.195 4.302 1.00 40.22 92 ALA A CA 1
ATOM 742 C C . ALA A 1 92 ? -0.584 -13.334 5.374 1.00 40.22 92 ALA A C 1
ATOM 744 O O . ALA A 1 92 ? 0.635 -13.179 5.369 1.00 40.22 92 ALA A O 1
ATOM 745 N N . VAL A 1 93 ? -1.357 -12.765 6.306 1.00 40.91 93 VAL A N 1
ATOM 746 C CA . VAL A 1 93 ? -0.827 -12.281 7.588 1.00 40.91 93 VAL A CA 1
ATOM 747 C C . VAL A 1 93 ? -0.997 -13.424 8.583 1.00 40.91 93 VAL A C 1
ATOM 749 O O . VAL A 1 93 ? -1.956 -13.495 9.338 1.00 40.91 93 VAL A O 1
ATOM 752 N N . GLY A 1 94 ? -0.089 -14.388 8.488 1.00 33.53 94 GLY A N 1
ATOM 753 C CA . GLY A 1 94 ? -0.074 -15.584 9.313 1.00 33.53 94 GLY A CA 1
ATOM 754 C C . GLY A 1 94 ? 1.286 -16.245 9.194 1.00 33.53 94 GLY A C 1
ATOM 755 O O . GLY A 1 94 ? 1.487 -17.141 8.379 1.00 33.53 94 GLY A O 1
ATOM 756 N N . TYR A 1 95 ? 2.235 -15.783 10.003 1.00 43.50 95 TYR A N 1
ATOM 757 C CA . TYR A 1 95 ? 3.336 -16.640 10.419 1.00 43.50 95 TYR A CA 1
ATOM 758 C C . TYR A 1 95 ? 2.727 -17.972 10.908 1.00 43.50 95 TYR A C 1
ATOM 760 O O . TYR A 1 95 ? 1.936 -17.966 11.842 1.00 43.50 95 TYR A O 1
ATOM 768 N N . ASN A 1 96 ? 3.075 -19.085 10.254 1.00 43.94 96 ASN A N 1
ATOM 769 C CA . ASN A 1 96 ? 2.705 -20.468 10.594 1.00 43.94 96 ASN A CA 1
ATOM 770 C C . ASN A 1 96 ? 1.208 -20.795 10.780 1.00 43.94 96 ASN A C 1
ATOM 772 O O . ASN A 1 96 ? 0.750 -20.890 11.912 1.00 43.94 96 ASN A O 1
ATOM 776 N N . THR A 1 97 ? 0.529 -21.239 9.714 1.00 35.44 97 THR A N 1
ATOM 777 C CA . THR A 1 97 ? -0.462 -22.325 9.856 1.00 35.44 97 THR A CA 1
ATOM 778 C C . THR A 1 97 ? -0.495 -23.189 8.598 1.00 35.44 97 THR A C 1
ATOM 780 O O . THR A 1 97 ? -0.879 -22.742 7.521 1.00 35.44 97 THR A O 1
ATOM 783 N N . LYS A 1 98 ? -0.103 -24.462 8.733 1.00 48.81 98 LYS A N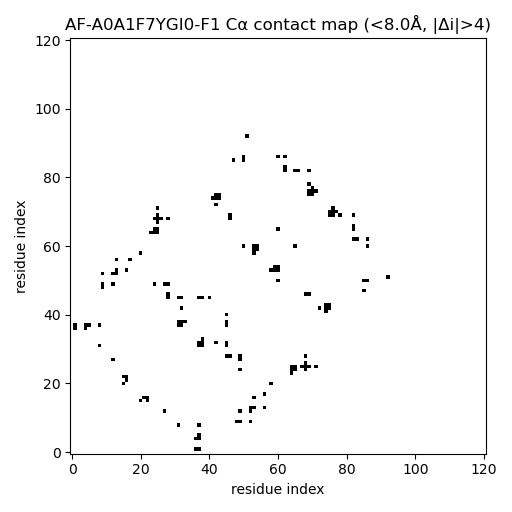 1
ATOM 784 C CA . LYS A 1 98 ? -0.437 -25.511 7.763 1.00 48.81 98 LYS A CA 1
ATOM 785 C C . LYS A 1 98 ? -1.960 -25.561 7.628 1.00 48.81 98 LYS A C 1
ATOM 787 O O . LYS A 1 98 ? -2.622 -25.909 8.599 1.00 48.81 98 LYS A O 1
ATOM 792 N N . MET A 1 99 ? -2.515 -25.314 6.446 1.00 39.50 99 MET A N 1
ATOM 793 C CA . MET A 1 99 ? -3.852 -25.809 6.123 1.00 39.50 99 MET A CA 1
ATOM 794 C C . MET A 1 99 ? -3.960 -26.154 4.641 1.00 39.50 99 MET A C 1
ATOM 796 O O . MET A 1 99 ? -3.910 -25.310 3.754 1.00 39.50 99 MET A O 1
ATOM 800 N N . SER A 1 100 ? -4.067 -27.461 4.422 1.00 51.00 100 SER A N 1
ATOM 801 C CA . SER A 1 100 ? -4.453 -28.114 3.181 1.00 51.00 100 SER A CA 1
ATOM 802 C C . SER A 1 100 ? -5.784 -27.558 2.678 1.00 51.00 100 SER A C 1
ATOM 804 O O . SER A 1 100 ? -6.765 -27.548 3.422 1.00 51.00 100 SER A O 1
ATOM 806 N N . GLN A 1 101 ? -5.843 -27.167 1.405 1.00 45.72 101 GLN A N 1
ATOM 807 C CA . GLN A 1 101 ? -7.107 -27.070 0.683 1.00 45.72 101 GLN A CA 1
ATOM 808 C C . GLN A 1 101 ? -7.032 -27.878 -0.606 1.00 45.72 101 GLN A C 1
ATOM 810 O O . GLN A 1 101 ? -6.584 -27.448 -1.664 1.00 45.72 101 GLN A O 1
ATOM 815 N N . ASN A 1 102 ? -7.513 -29.103 -0.448 1.00 48.16 102 ASN A N 1
ATOM 816 C CA . ASN A 1 102 ? -8.017 -29.976 -1.482 1.00 48.16 102 ASN A CA 1
ATOM 817 C C . ASN A 1 102 ? -9.098 -29.228 -2.294 1.00 48.16 102 ASN A C 1
ATOM 819 O O . ASN A 1 102 ? -10.160 -28.912 -1.759 1.00 48.16 102 ASN A O 1
ATOM 823 N N . LYS A 1 103 ? -8.862 -28.968 -3.583 1.00 46.19 103 LYS A N 1
ATOM 824 C CA . LYS A 1 103 ? -9.939 -28.749 -4.559 1.00 46.19 103 LYS A CA 1
ATOM 825 C C . LYS A 1 103 ? -9.659 -29.573 -5.808 1.00 46.19 103 LYS A C 1
ATOM 827 O O . LYS A 1 103 ? -8.936 -29.170 -6.712 1.00 46.19 103 LYS A O 1
ATOM 832 N N . ARG A 1 104 ? -10.261 -30.763 -5.802 1.00 47.78 104 ARG A N 1
ATOM 833 C CA . ARG A 1 104 ? -10.551 -31.574 -6.982 1.00 47.78 104 ARG A CA 1
ATOM 834 C C . ARG A 1 104 ? -11.383 -30.726 -7.946 1.00 47.78 104 ARG A C 1
ATOM 836 O O . ARG A 1 104 ? -12.504 -30.355 -7.610 1.00 47.78 104 ARG A O 1
ATOM 843 N N . ASN A 1 105 ? -10.843 -30.429 -9.122 1.00 47.22 105 ASN A N 1
ATOM 844 C CA . ASN A 1 105 ? -11.659 -30.040 -10.265 1.00 47.22 105 ASN A CA 1
ATOM 845 C C . ASN A 1 105 ? -12.144 -31.335 -10.916 1.00 47.22 105 ASN A C 1
ATOM 847 O O . ASN A 1 105 ? -11.450 -31.909 -11.750 1.00 47.22 105 ASN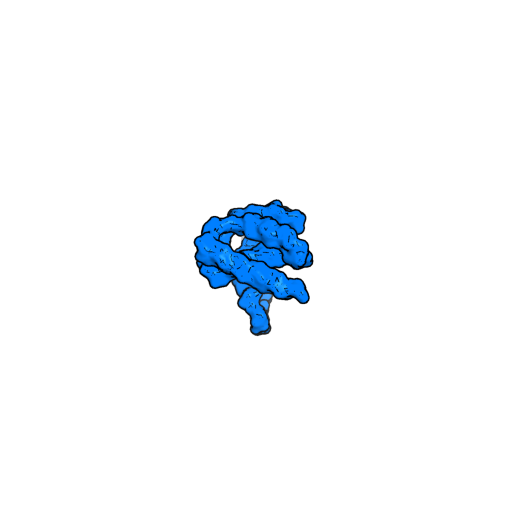 A O 1
ATOM 851 N N . ASP A 1 106 ? -13.304 -31.806 -10.471 1.00 50.06 106 ASP A N 1
ATOM 852 C CA . ASP A 1 106 ? -14.081 -32.824 -11.165 1.00 50.06 106 ASP A CA 1
ATOM 853 C C . ASP A 1 106 ? -15.342 -32.153 -11.718 1.00 50.06 106 ASP A C 1
ATOM 855 O O . ASP A 1 106 ? -15.951 -31.322 -11.041 1.00 50.06 106 ASP A O 1
ATOM 859 N N . GLY A 1 107 ? -15.691 -32.457 -12.965 1.00 44.84 107 GLY A N 1
ATOM 860 C CA . GLY A 1 107 ? -16.830 -31.833 -13.645 1.00 44.84 107 GLY A CA 1
ATOM 861 C C . GLY A 1 107 ? -16.565 -31.421 -15.089 1.00 44.84 107 GLY A C 1
ATOM 862 O O . GLY A 1 107 ? -16.873 -30.300 -15.488 1.00 44.84 107 GLY A O 1
ATOM 863 N N . LYS A 1 108 ? -16.009 -32.330 -15.896 1.00 44.38 108 LYS A N 1
ATOM 864 C CA . LYS A 1 108 ? -16.097 -32.254 -17.358 1.00 44.38 108 LYS A CA 1
ATOM 865 C C . LYS A 1 108 ? -17.485 -32.748 -17.779 1.00 44.38 108 LYS A C 1
ATOM 867 O O . LYS A 1 108 ? -17.673 -33.935 -18.015 1.00 44.38 108 LYS A O 1
ATOM 872 N N . THR A 1 109 ? -18.462 -31.854 -17.871 1.00 46.88 109 THR A N 1
ATOM 873 C CA . THR A 1 109 ? -19.766 -32.139 -18.490 1.00 46.88 109 THR A CA 1
ATOM 874 C C . THR A 1 109 ? -19.699 -31.791 -19.975 1.00 46.88 109 THR A C 1
ATOM 876 O O . THR A 1 109 ? -19.891 -30.651 -20.386 1.00 46.88 109 THR A O 1
ATOM 879 N N . THR A 1 110 ? -19.380 -32.784 -20.805 1.00 50.00 110 THR A N 1
ATOM 880 C CA . THR A 1 110 ? -19.599 -32.720 -22.254 1.00 50.00 110 THR A CA 1
ATOM 881 C C . THR A 1 110 ? -20.991 -33.262 -22.551 1.00 50.00 110 THR A C 1
ATOM 883 O O . THR A 1 110 ? -21.199 -34.472 -22.498 1.00 50.00 110 THR A O 1
ATOM 886 N N . ASN A 1 111 ? -21.937 -32.379 -22.874 1.00 44.31 111 ASN A N 1
ATOM 887 C CA . ASN A 1 111 ? -23.217 -32.776 -23.455 1.00 44.31 111 ASN A CA 1
ATOM 888 C C . ASN A 1 111 ? -22.984 -33.134 -24.928 1.00 44.31 111 ASN A C 1
ATOM 890 O O . ASN A 1 111 ? -22.868 -32.253 -25.778 1.00 44.31 111 ASN A O 1
ATOM 894 N N . ALA A 1 112 ? -22.865 -34.429 -25.213 1.00 48.75 112 ALA A N 1
ATOM 895 C CA . ALA A 1 112 ? -22.925 -34.965 -26.563 1.00 48.75 112 ALA A CA 1
ATOM 896 C C . ALA A 1 112 ? -24.399 -35.190 -26.927 1.00 48.75 112 ALA A C 1
ATOM 898 O O . ALA A 1 112 ? -25.067 -36.039 -26.339 1.00 48.75 112 ALA A O 1
ATOM 899 N N . SER A 1 113 ? -24.907 -34.404 -27.873 1.00 46.84 113 SER A N 1
ATOM 900 C CA . SER A 1 113 ? -26.240 -34.574 -28.448 1.00 46.84 113 SER A CA 1
ATOM 901 C C . SER A 1 113 ? -26.265 -35.815 -29.339 1.00 46.84 113 SER A C 1
ATOM 903 O O . SER A 1 113 ? -25.744 -35.799 -30.452 1.00 46.84 113 SER A O 1
ATOM 905 N N . SER A 1 114 ? -26.880 -36.890 -28.857 1.00 53.50 114 SER A N 1
ATOM 906 C CA . SER A 1 114 ? -27.338 -38.017 -29.664 1.00 53.50 114 SER A CA 1
ATOM 907 C C . SER A 1 114 ? -28.835 -37.853 -29.916 1.00 53.50 114 SER A C 1
ATOM 909 O O . SER A 1 114 ? -29.652 -37.996 -29.011 1.00 53.50 114 SER A O 1
ATOM 911 N N . GLN A 1 115 ? -29.214 -37.556 -31.158 1.00 47.22 115 GLN A N 1
ATOM 912 C CA . GLN A 1 115 ? -30.605 -37.657 -31.588 1.00 47.22 115 GLN A CA 1
ATOM 913 C C . GLN A 1 115 ? -30.648 -38.419 -32.913 1.00 47.22 115 GLN A C 1
ATOM 915 O O . GLN A 1 115 ? -30.608 -37.847 -33.997 1.00 47.22 115 GLN A O 1
ATOM 920 N N . GLY A 1 116 ? -30.658 -39.747 -32.791 1.00 43.22 116 GLY A N 1
ATOM 921 C CA . GLY A 1 116 ? -31.143 -40.653 -33.824 1.00 43.22 116 GLY A CA 1
ATOM 922 C C . GLY A 1 116 ? -32.629 -40.907 -33.587 1.00 43.22 116 GLY A C 1
ATOM 923 O O . GLY A 1 116 ? -33.023 -41.247 -32.473 1.00 43.22 116 GLY A O 1
ATOM 924 N N . GLY A 1 117 ? -33.445 -40.728 -34.622 1.00 46.03 117 GLY A N 1
ATOM 925 C CA . GLY A 1 117 ? -34.871 -41.038 -34.614 1.00 46.03 117 GLY A CA 1
ATOM 926 C C . GLY A 1 117 ? -35.288 -41.568 -35.980 1.00 46.03 117 GLY A C 1
ATOM 927 O O . GLY A 1 117 ? -35.403 -40.807 -36.932 1.00 46.03 117 GLY A O 1
ATOM 928 N N . ASN A 1 118 ? -35.469 -42.884 -36.054 1.00 48.59 118 ASN A N 1
ATOM 929 C CA . ASN A 1 118 ? -36.118 -43.605 -37.148 1.00 48.59 118 ASN A CA 1
ATOM 930 C C . ASN A 1 118 ? -37.642 -43.449 -37.008 1.00 48.59 118 ASN A C 1
ATOM 932 O O . ASN A 1 118 ? -38.147 -43.731 -35.923 1.00 48.59 118 ASN A O 1
ATOM 936 N N . ALA A 1 119 ? -38.364 -43.097 -38.079 1.00 49.62 119 ALA A N 1
ATOM 937 C CA . ALA A 1 119 ? -39.784 -43.440 -38.256 1.00 49.62 119 ALA A CA 1
ATOM 938 C C . ALA A 1 119 ? -40.266 -43.212 -39.708 1.00 49.62 119 ALA A C 1
ATOM 940 O O . ALA A 1 119 ? -40.471 -42.082 -40.134 1.00 49.62 119 ALA A O 1
ATOM 941 N N . HIS A 1 120 ? -40.413 -44.325 -40.430 1.00 39.75 120 HIS A N 1
ATOM 942 C CA . HIS A 1 120 ? -41.588 -44.756 -41.205 1.00 39.75 120 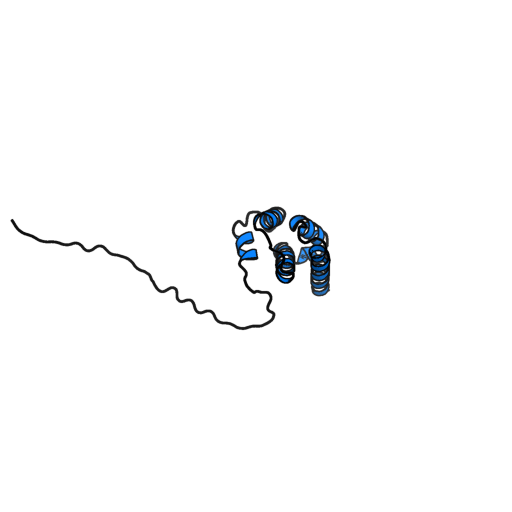HIS A CA 1
ATOM 943 C C . HIS A 1 120 ? -42.390 -43.737 -42.049 1.00 39.75 120 HIS A C 1
ATOM 945 O O . HIS A 1 120 ? -43.151 -42.940 -41.503 1.00 39.75 120 HIS A O 1
ATOM 951 N N . VAL A 1 121 ? -42.363 -43.933 -43.376 1.00 48.62 121 VAL A N 1
ATOM 952 C CA . VAL A 1 121 ? -43.551 -43.978 -44.257 1.00 48.62 121 VAL A CA 1
ATOM 953 C C . VAL A 1 121 ? -43.309 -45.021 -45.337 1.00 48.62 121 VAL A C 1
ATOM 955 O O . VAL A 1 121 ? -42.200 -44.997 -45.913 1.00 48.62 121 VAL A O 1
#

Nearest PDB structures (foldseek):
  5l0y-assembly6_F  TM=3.057E-01  e=5.712E+00  Thermochaetoides thermophila DSM 1495
  6k5v-assembly2_D  TM=2.384E-01  e=7.038E+00  Arabidopsis thaliana